Protein AF-A0A7Z2V1R5-F1 (afdb_monomer)

Nearest PDB structures (foldseek):
  4cyj-assembly2_C  TM=3.517E-01  e=3.659E+00  Thermochaetoides thermophila
  4cyi-assembly4_G  TM=3.489E-01  e=4.144E+00  Thermochaetoides thermophila

Radius of gyration: 30.55 Å; Cα contacts (8 Å, |Δi|>4): 43; chains: 1; bounding box: 75×52×81 Å

pLDDT: mean 81.39, std 15.38, range [45.44, 97.69]

Mean predicted aligned error: 12.78 Å

Secondary structure (DSSP, 8-state):
---------GGG----TT-S---HHHHHHHTTPPTTHHHHHHHHHTTTT-SSSS-HHHHHHHHHHHHHHHHHHHHHHHHHHHHHHHHHHHHHHHHHHHHHHHT-----------

Solvent-accessible surface area (backbone atoms only — not comparable to full-atom values): 7108 Å² total; per-residue (Å²): 134,86,80,80,78,85,78,85,64,59,89,83,58,77,95,54,89,92,51,95,74,83,56,68,67,54,52,41,58,77,66,67,52,58,80,58,40,59,40,52,22,52,54,40,60,81,44,48,61,71,74,85,79,59,56,48,70,56,39,50,49,61,24,50,55,25,48,51,54,46,52,52,52,54,51,51,56,52,52,53,55,53,52,53,52,53,49,55,51,53,53,48,51,54,51,52,53,52,50,61,67,68,65,70,73,81,78,78,82,74,79,89,74,130

Structure (mmCIF, N/CA/C/O backbone):
data_AF-A0A7Z2V1R5-F1
#
_entry.id   AF-A0A7Z2V1R5-F1
#
loop_
_atom_site.group_PDB
_atom_site.id
_atom_site.type_symbol
_atom_site.label_atom_id
_atom_site.label_alt_id
_atom_site.label_comp_id
_atom_site.label_asym_id
_atom_site.label_entity_id
_atom_site.label_seq_id
_atom_site.pdbx_PDB_ins_code
_atom_site.Cartn_x
_atom_site.Cartn_y
_atom_site.Cartn_z
_atom_site.occupancy
_atom_site.B_iso_or_equiv
_atom_site.auth_seq_id
_atom_site.auth_comp_id
_atom_site.auth_asym_id
_atom_site.auth_atom_id
_atom_site.pdbx_PDB_model_num
ATOM 1 N N . MET A 1 1 ? 22.042 -39.718 1.846 1.00 45.44 1 MET A N 1
ATOM 2 C CA . MET A 1 1 ? 20.689 -39.455 1.315 1.00 45.44 1 MET A CA 1
ATOM 3 C C . MET A 1 1 ? 20.351 -38.020 1.656 1.00 45.44 1 MET A C 1
ATOM 5 O O . MET A 1 1 ? 20.153 -37.699 2.822 1.00 45.44 1 MET A O 1
ATOM 9 N N . GLU A 1 2 ? 20.448 -37.146 0.666 1.00 50.47 2 GLU A N 1
ATOM 10 C CA . GLU A 1 2 ? 20.291 -35.703 0.821 1.00 50.47 2 GLU A CA 1
ATOM 11 C C . GLU A 1 2 ? 18.795 -35.382 0.956 1.00 50.47 2 GLU A C 1
ATOM 13 O O . GLU A 1 2 ? 17.993 -35.734 0.093 1.00 50.47 2 GLU A O 1
ATOM 18 N N . LYS A 1 3 ? 18.388 -34.802 2.089 1.00 47.72 3 LYS A N 1
ATOM 19 C CA . LYS A 1 3 ? 16.993 -34.410 2.322 1.00 47.72 3 LYS A CA 1
ATOM 20 C C . LYS A 1 3 ? 16.715 -33.131 1.537 1.00 47.72 3 LYS A C 1
ATOM 22 O O . LYS A 1 3 ? 17.170 -32.059 1.924 1.00 47.72 3 LYS A O 1
ATOM 27 N N . GLN A 1 4 ? 15.950 -33.236 0.457 1.00 54.59 4 GLN A N 1
ATOM 28 C CA . GLN A 1 4 ? 15.486 -32.080 -0.303 1.00 54.59 4 GLN A CA 1
ATOM 29 C C . GLN A 1 4 ? 14.485 -31.276 0.550 1.00 54.59 4 GLN A C 1
ATOM 31 O O . GLN A 1 4 ? 13.381 -31.735 0.839 1.00 54.59 4 GLN A O 1
ATOM 36 N N . GLN A 1 5 ? 14.892 -30.090 1.012 1.00 58.34 5 GLN A N 1
ATOM 37 C CA . GLN A 1 5 ? 14.031 -29.175 1.768 1.00 58.34 5 GLN A CA 1
ATOM 38 C C . GLN A 1 5 ? 12.921 -28.622 0.866 1.00 58.34 5 GLN A C 1
ATOM 40 O O . GLN A 1 5 ? 13.184 -27.893 -0.093 1.00 58.34 5 GLN A O 1
ATOM 45 N N . LYS A 1 6 ? 11.664 -28.921 1.204 1.00 57.47 6 LYS A N 1
ATOM 46 C CA . LYS A 1 6 ? 10.483 -28.329 0.568 1.00 57.47 6 LYS A CA 1
ATOM 47 C C . LYS A 1 6 ? 10.369 -26.858 0.982 1.00 57.47 6 LYS A C 1
ATOM 49 O O . LYS A 1 6 ? 9.821 -26.534 2.031 1.00 57.47 6 LYS A O 1
ATOM 54 N N . ARG A 1 7 ? 10.915 -25.953 0.170 1.00 58.53 7 ARG A N 1
ATOM 55 C CA . ARG A 1 7 ? 10.785 -24.500 0.357 1.00 58.53 7 ARG A CA 1
ATOM 56 C C . ARG A 1 7 ? 9.475 -24.008 -0.261 1.00 58.53 7 ARG A C 1
ATOM 58 O O . ARG A 1 7 ? 9.490 -23.391 -1.323 1.00 58.53 7 ARG A O 1
ATOM 65 N N . ASP A 1 8 ? 8.354 -24.265 0.401 1.00 56.66 8 ASP A N 1
ATOM 66 C CA . ASP A 1 8 ? 7.022 -23.865 -0.073 1.00 56.66 8 ASP A CA 1
ATOM 67 C C . ASP A 1 8 ? 6.773 -22.361 0.185 1.00 56.66 8 ASP A C 1
ATOM 69 O O . ASP A 1 8 ? 6.167 -21.965 1.172 1.00 56.66 8 ASP A O 1
ATOM 73 N N . HIS A 1 9 ? 7.318 -21.497 -0.678 1.00 63.56 9 HIS A N 1
ATOM 74 C CA . HIS A 1 9 ? 7.099 -20.038 -0.659 1.00 63.56 9 HIS A CA 1
ATOM 75 C C . HIS A 1 9 ? 6.009 -19.658 -1.673 1.00 63.56 9 HIS A C 1
ATOM 77 O O . HIS A 1 9 ? 6.218 -18.806 -2.541 1.00 63.56 9 HIS A O 1
ATOM 83 N N . GLY A 1 10 ? 4.880 -20.370 -1.635 1.00 72.88 10 GLY A N 1
ATOM 84 C CA . GLY A 1 10 ? 3.802 -20.213 -2.614 1.00 72.88 10 GLY A CA 1
ATOM 85 C C . GLY A 1 10 ? 3.176 -18.817 -2.606 1.00 72.88 10 GLY A C 1
ATOM 86 O O . GLY A 1 10 ? 2.770 -18.323 -3.650 1.00 72.88 10 GLY A O 1
ATOM 87 N N . HIS A 1 11 ? 3.173 -18.134 -1.460 1.00 78.25 11 HIS A N 1
ATOM 88 C CA . HIS A 1 11 ? 2.532 -16.826 -1.29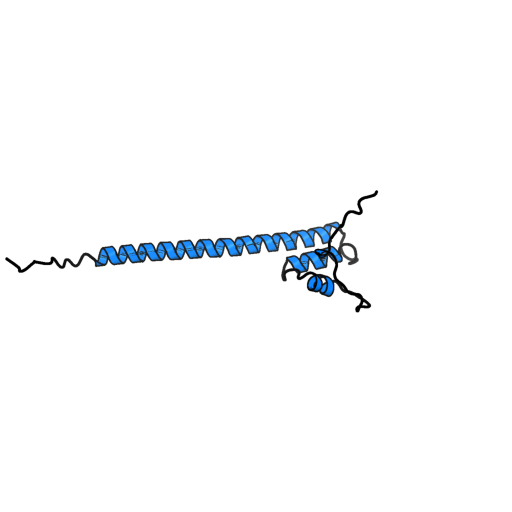9 1.00 78.25 11 HIS A CA 1
ATOM 89 C C . HIS A 1 11 ? 3.221 -15.685 -2.049 1.00 78.25 11 HIS A C 1
ATOM 91 O O . HIS A 1 11 ? 2.567 -14.691 -2.337 1.00 78.25 11 HIS A O 1
ATOM 97 N N . TYR A 1 12 ? 4.502 -15.831 -2.405 1.00 84.12 12 TYR A N 1
ATOM 98 C CA . TYR A 1 12 ? 5.248 -14.840 -3.194 1.00 84.12 12 TYR A CA 1
ATOM 99 C C . TYR A 1 12 ? 5.174 -15.075 -4.707 1.00 84.12 12 TYR A C 1
ATOM 101 O O . TYR A 1 12 ? 5.809 -14.351 -5.473 1.00 84.12 12 TYR A O 1
ATOM 109 N N . LYS A 1 13 ? 4.456 -16.108 -5.158 1.00 89.56 13 LYS A N 1
ATOM 110 C CA . LYS A 1 13 ? 4.390 -16.493 -6.570 1.00 89.56 13 LYS A CA 1
ATOM 111 C C . LYS A 1 13 ? 2.947 -16.468 -7.049 1.00 89.56 13 LYS A C 1
ATOM 113 O O . LYS A 1 13 ? 2.045 -16.951 -6.373 1.00 89.56 13 LYS A O 1
ATOM 118 N N . LYS A 1 14 ? 2.742 -15.920 -8.240 1.00 91.94 14 LYS A N 1
ATOM 119 C CA . LYS A 1 14 ? 1.444 -15.857 -8.913 1.00 91.94 14 LYS A CA 1
ATOM 120 C C . LYS A 1 14 ? 1.648 -16.356 -10.336 1.00 91.94 14 LYS A C 1
ATOM 122 O O . LYS A 1 14 ? 2.609 -15.948 -10.986 1.00 91.94 14 LYS A O 1
ATOM 127 N N . ASP A 1 15 ? 0.807 -17.286 -10.782 1.00 92.81 15 ASP A N 1
ATOM 128 C CA . ASP A 1 15 ? 0.881 -17.784 -12.154 1.00 92.81 15 ASP A CA 1
ATOM 129 C C . ASP A 1 15 ? 0.382 -16.701 -13.115 1.00 92.81 15 ASP A C 1
ATOM 131 O O . ASP A 1 15 ? -0.752 -16.233 -13.032 1.00 92.81 15 ASP A O 1
ATOM 135 N N . VAL A 1 16 ? 1.270 -16.299 -14.017 1.00 95.06 16 VAL A N 1
ATOM 136 C CA . VAL A 1 16 ? 1.044 -15.282 -15.047 1.00 95.06 16 VAL A CA 1
ATOM 137 C C . VAL A 1 16 ? 1.424 -15.811 -16.430 1.00 95.06 16 VAL A C 1
ATOM 139 O O . VAL A 1 16 ? 1.650 -15.029 -17.346 1.00 95.06 16 VAL A O 1
ATOM 142 N N . SER A 1 17 ? 1.497 -17.136 -16.603 1.00 95.31 17 SER A N 1
ATOM 143 C CA . SER A 1 17 ? 1.894 -17.801 -17.859 1.00 95.31 17 SER A CA 1
ATOM 144 C C . SER A 1 17 ? 1.041 -17.410 -19.072 1.00 95.31 17 SER A C 1
ATOM 146 O O . SER A 1 17 ? 1.507 -17.470 -20.208 1.00 95.31 17 SER A O 1
ATOM 148 N N . HIS A 1 18 ? -0.191 -16.964 -18.833 1.00 94.81 18 HIS A N 1
ATOM 149 C CA . HIS A 1 18 ? -1.118 -16.471 -19.848 1.00 94.81 18 HIS A CA 1
ATOM 150 C C . HIS A 1 18 ? -0.856 -15.014 -20.281 1.00 94.81 18 HIS A C 1
ATOM 152 O O . HIS A 1 18 ? -1.476 -14.540 -21.233 1.00 94.81 18 HIS A O 1
ATOM 158 N N . LEU A 1 19 ? 0.034 -14.285 -19.600 1.00 95.25 19 LEU A N 1
ATOM 159 C CA . LEU A 1 19 ? 0.338 -12.882 -19.875 1.00 95.25 19 LEU A CA 1
ATOM 160 C C . LEU A 1 19 ? 1.690 -12.741 -20.576 1.00 95.25 19 LEU A C 1
ATOM 162 O O . LEU A 1 19 ? 2.701 -13.291 -20.150 1.00 95.25 19 LEU A O 1
ATOM 166 N N . ARG A 1 20 ? 1.731 -11.917 -21.628 1.00 96.31 20 ARG A N 1
ATOM 167 C CA . ARG A 1 20 ? 2.988 -11.520 -22.286 1.00 96.31 20 ARG A CA 1
ATOM 168 C C . ARG A 1 20 ? 3.727 -10.412 -21.526 1.00 96.31 20 ARG A C 1
ATOM 170 O O . ARG A 1 20 ? 4.940 -10.282 -21.654 1.00 96.31 20 ARG A O 1
ATOM 177 N N . MET A 1 21 ? 2.991 -9.586 -20.789 1.00 95.06 21 MET A N 1
ATOM 178 C CA . MET A 1 21 ? 3.500 -8.440 -20.038 1.00 95.06 21 MET A CA 1
ATOM 179 C C . MET A 1 21 ? 2.691 -8.294 -18.751 1.00 95.06 21 MET A C 1
ATOM 181 O O . MET A 1 21 ? 1.488 -8.554 -18.744 1.00 95.06 21 MET A O 1
ATOM 185 N N . VAL A 1 22 ? 3.354 -7.856 -17.684 1.00 95.12 22 VAL A N 1
ATOM 186 C CA . VAL A 1 22 ? 2.739 -7.521 -16.398 1.00 95.12 22 VAL A CA 1
ATOM 187 C C . VAL A 1 22 ? 3.143 -6.092 -16.053 1.00 95.12 22 VAL A C 1
ATOM 189 O O . VAL A 1 22 ? 4.326 -5.759 -16.108 1.00 95.12 22 VAL A O 1
ATOM 192 N N . ASP A 1 23 ? 2.169 -5.252 -15.716 1.00 93.38 23 ASP A N 1
ATOM 193 C CA . ASP A 1 23 ? 2.409 -3.912 -15.186 1.00 93.38 23 ASP A CA 1
ATOM 194 C C . ASP A 1 23 ? 2.289 -3.889 -13.652 1.00 93.38 23 ASP A C 1
ATOM 196 O O . ASP A 1 23 ? 1.869 -4.853 -13.008 1.00 93.38 23 ASP A O 1
ATOM 200 N N . VAL A 1 24 ? 2.675 -2.765 -13.051 1.00 92.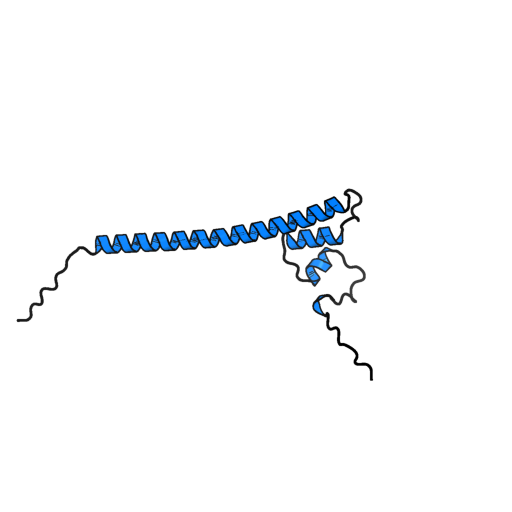62 24 VAL A N 1
ATOM 201 C CA . VAL A 1 24 ? 2.687 -2.589 -11.593 1.00 92.62 24 VAL A CA 1
ATOM 202 C C . VAL A 1 24 ? 1.287 -2.710 -10.980 1.00 92.62 24 VAL A C 1
ATOM 204 O O . VAL A 1 24 ? 1.154 -3.223 -9.871 1.00 92.62 24 VAL A O 1
ATOM 207 N N . TYR A 1 25 ? 0.236 -2.281 -11.684 1.00 92.06 25 TYR A N 1
ATOM 208 C CA . TYR A 1 25 ? -1.135 -2.387 -11.182 1.00 92.06 25 TYR A CA 1
ATOM 209 C C . TYR A 1 25 ? -1.583 -3.845 -11.126 1.00 92.06 25 TYR A C 1
ATOM 211 O O . TYR A 1 25 ? -2.178 -4.259 -10.133 1.00 92.06 25 TYR A O 1
ATOM 219 N N . ARG A 1 26 ? -1.211 -4.648 -12.129 1.00 95.19 26 ARG A N 1
ATOM 220 C CA . ARG A 1 26 ? -1.464 -6.089 -12.129 1.00 95.19 26 ARG A CA 1
ATOM 221 C C . ARG A 1 26 ? -0.727 -6.796 -10.995 1.00 95.19 26 ARG A C 1
ATOM 223 O O . ARG A 1 26 ? -1.281 -7.717 -10.411 1.00 95.19 26 ARG A O 1
ATOM 230 N N . VAL A 1 27 ? 0.490 -6.371 -10.644 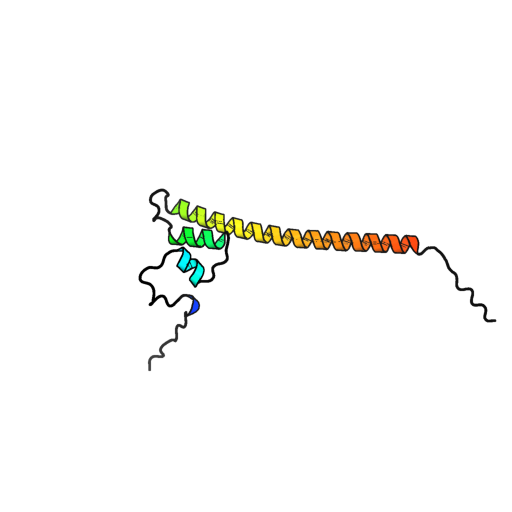1.00 94.50 27 VAL A N 1
ATOM 231 C CA . VAL A 1 27 ? 1.197 -6.911 -9.466 1.00 94.50 27 VAL A CA 1
ATOM 232 C C . VAL A 1 27 ? 0.419 -6.607 -8.184 1.00 94.50 27 VAL A C 1
ATOM 234 O O . VAL A 1 27 ? 0.160 -7.518 -7.406 1.00 94.50 27 VAL A O 1
ATOM 237 N N . VAL A 1 28 ? 0.003 -5.357 -7.977 1.00 95.19 28 VAL A N 1
ATOM 238 C CA . VAL A 1 28 ? -0.793 -4.948 -6.803 1.00 95.19 28 VAL A CA 1
ATOM 239 C C . VAL A 1 28 ? -2.083 -5.773 -6.696 1.00 95.19 28 VAL A C 1
ATOM 241 O O . VAL A 1 28 ? -2.391 -6.274 -5.617 1.00 95.19 28 VAL A O 1
ATOM 244 N N . GLU A 1 29 ? -2.782 -5.981 -7.814 1.00 93.94 29 GLU A N 1
ATOM 245 C CA . GLU A 1 29 ? -4.002 -6.798 -7.890 1.00 93.94 29 GLU A CA 1
ATOM 246 C C . GLU A 1 29 ? -3.733 -8.283 -7.595 1.00 93.94 29 GLU A C 1
ATOM 248 O O . GLU A 1 29 ? -4.401 -8.882 -6.758 1.00 93.94 29 GLU A O 1
ATOM 253 N N . LEU A 1 30 ? -2.721 -8.891 -8.224 1.00 95.06 30 LEU A N 1
ATOM 254 C CA . LEU A 1 30 ? -2.402 -10.316 -8.051 1.00 95.06 30 LEU A CA 1
ATOM 255 C C . LEU A 1 30 ? -2.074 -10.684 -6.597 1.00 95.06 30 LEU A C 1
ATOM 257 O O . LEU A 1 30 ? -2.259 -11.838 -6.190 1.00 95.06 30 LEU A O 1
ATOM 261 N N . PHE A 1 31 ? -1.551 -9.729 -5.831 1.00 95.00 31 PHE A N 1
ATOM 262 C CA . PHE A 1 31 ? -1.187 -9.899 -4.428 1.00 95.00 31 PHE A CA 1
ATOM 263 C C . PHE A 1 31 ? -2.241 -9.379 -3.442 1.00 95.00 31 PHE A C 1
ATOM 265 O O . PHE A 1 31 ? -1.974 -9.434 -2.244 1.00 95.00 31 PHE A O 1
ATOM 272 N N . ASP A 1 32 ? -3.412 -8.933 -3.912 1.00 94.69 32 ASP A N 1
ATOM 273 C CA . ASP A 1 32 ? -4.481 -8.372 -3.068 1.00 94.69 32 ASP A CA 1
ATOM 274 C C . ASP A 1 32 ? -3.958 -7.278 -2.118 1.00 94.69 32 ASP A C 1
ATOM 276 O O . ASP A 1 32 ? -4.265 -7.221 -0.924 1.00 94.69 32 ASP A O 1
ATOM 280 N N . VAL A 1 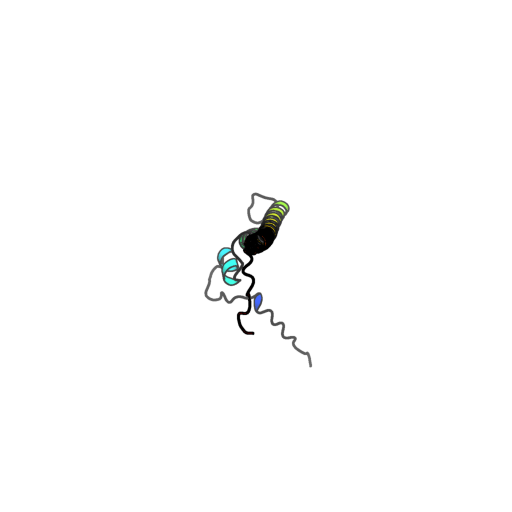33 ? -3.093 -6.404 -2.641 1.00 94.50 33 VAL A N 1
ATOM 281 C CA . VAL A 1 33 ? -2.520 -5.317 -1.846 1.00 94.50 33 VAL A CA 1
ATOM 282 C C . VAL A 1 33 ? -3.641 -4.344 -1.450 1.00 94.50 33 VAL A C 1
ATOM 284 O O . VAL A 1 33 ? -4.359 -3.868 -2.333 1.00 94.50 33 VAL A O 1
ATOM 287 N N . PRO A 1 34 ? -3.786 -3.997 -0.153 1.00 93.31 34 PRO A N 1
ATOM 288 C CA . PRO A 1 34 ? -4.835 -3.092 0.298 1.00 93.31 34 PRO A CA 1
ATOM 289 C C . PRO A 1 34 ? -4.788 -1.739 -0.415 1.00 93.31 34 PRO A C 1
ATOM 291 O O . PRO A 1 34 ? -3.726 -1.116 -0.513 1.00 93.31 34 PRO A O 1
ATOM 294 N N . ALA A 1 35 ? -5.958 -1.275 -0.856 1.00 90.38 35 ALA A N 1
ATOM 295 C CA . ALA A 1 35 ? -6.107 0.025 -1.492 1.00 90.38 35 ALA A CA 1
ATOM 296 C C . ALA A 1 35 ? -5.708 1.178 -0.553 1.00 90.38 35 ALA A C 1
ATOM 298 O O . ALA A 1 35 ? -5.794 1.073 0.676 1.00 90.38 35 ALA A O 1
ATOM 299 N N . GLY A 1 36 ? -5.302 2.302 -1.139 1.00 92.56 36 GLY A N 1
ATOM 300 C CA . GLY A 1 36 ? -4.899 3.498 -0.408 1.00 92.56 36 GLY A CA 1
ATOM 301 C C . GLY A 1 36 ? -3.383 3.560 -0.206 1.00 92.56 36 GLY A C 1
ATOM 302 O O . GLY A 1 36 ? -2.630 3.165 -1.099 1.00 92.56 36 GLY A O 1
ATOM 303 N N . PRO A 1 37 ? -2.879 4.076 0.930 1.00 95.44 37 PRO A N 1
ATOM 304 C CA . PRO A 1 37 ? -1.465 4.437 1.008 1.00 95.44 37 PRO A CA 1
ATOM 305 C C . PRO A 1 37 ? -0.494 3.248 0.858 1.00 95.44 37 PRO A C 1
ATOM 307 O O . PRO A 1 37 ? 0.624 3.439 0.379 1.00 95.44 37 PRO A O 1
ATOM 310 N N . ILE A 1 38 ? -0.928 2.017 1.175 1.00 95.06 38 ILE A N 1
ATOM 311 C CA . ILE A 1 38 ? -0.141 0.793 0.942 1.00 95.06 38 ILE A CA 1
ATOM 312 C C . ILE A 1 38 ? 0.033 0.533 -0.561 1.00 95.06 38 ILE A C 1
ATOM 314 O O . ILE A 1 38 ? 1.158 0.299 -1.007 1.00 95.06 38 ILE A O 1
ATOM 318 N N . ASP A 1 39 ? -1.033 0.613 -1.365 1.00 94.56 39 ASP A N 1
ATOM 319 C CA . ASP A 1 39 ? -0.922 0.423 -2.816 1.00 94.56 39 ASP A CA 1
ATOM 320 C C . ASP A 1 39 ? -0.011 1.484 -3.462 1.00 94.56 39 ASP A C 1
ATOM 322 O O . ASP A 1 39 ? 0.796 1.170 -4.344 1.00 94.56 39 ASP A O 1
ATOM 326 N N . HIS A 1 40 ? -0.074 2.726 -2.971 1.00 92.81 40 HIS A N 1
ATOM 327 C CA . HIS A 1 40 ? 0.752 3.825 -3.457 1.00 92.81 40 HIS A CA 1
ATOM 328 C C . HIS A 1 40 ? 2.226 3.598 -3.113 1.00 92.81 40 HIS A C 1
ATOM 330 O O . HIS A 1 40 ? 3.092 3.808 -3.969 1.00 92.81 40 HIS A O 1
ATOM 336 N N . ALA A 1 41 ? 2.508 3.131 -1.895 1.00 95.25 41 ALA A N 1
ATOM 337 C CA . ALA A 1 41 ? 3.847 2.764 -1.454 1.00 95.25 41 ALA A CA 1
ATOM 338 C C . ALA A 1 41 ? 4.436 1.644 -2.329 1.00 95.25 41 ALA A C 1
ATOM 340 O O . ALA A 1 41 ? 5.539 1.799 -2.853 1.00 95.25 41 ALA A O 1
ATOM 341 N N . VAL A 1 42 ? 3.687 0.562 -2.577 1.00 95.12 42 VAL A N 1
ATOM 342 C CA . VAL A 1 42 ? 4.138 -0.556 -3.429 1.00 95.12 42 VAL A CA 1
ATOM 343 C C . VAL A 1 42 ? 4.420 -0.089 -4.860 1.00 95.12 42 VAL A C 1
ATOM 345 O O . VAL A 1 42 ? 5.478 -0.401 -5.411 1.00 95.12 42 VAL A O 1
ATOM 348 N N . LYS A 1 43 ? 3.523 0.710 -5.455 1.00 92.12 43 LYS A N 1
ATOM 349 C CA . LYS A 1 43 ? 3.706 1.252 -6.815 1.00 92.12 43 LYS A CA 1
ATOM 350 C C . LYS A 1 43 ? 4.952 2.125 -6.934 1.00 92.12 43 LYS A C 1
ATOM 352 O O . LYS A 1 43 ? 5.649 2.066 -7.945 1.00 92.12 43 LYS A O 1
ATOM 357 N N . LYS A 1 44 ? 5.214 2.972 -5.935 1.00 91.62 44 LYS A N 1
ATOM 358 C CA . LYS A 1 44 ? 6.408 3.829 -5.893 1.00 91.62 44 LYS A CA 1
ATOM 359 C C . LYS A 1 44 ? 7.672 2.991 -5.723 1.00 91.62 44 LYS A C 1
ATOM 361 O O . LYS A 1 44 ? 8.611 3.180 -6.487 1.00 91.62 44 LYS A O 1
ATOM 366 N N . LEU A 1 45 ? 7.659 2.025 -4.806 1.00 93.06 45 LEU A N 1
ATOM 367 C CA . LEU A 1 45 ? 8.809 1.175 -4.509 1.00 93.06 45 LEU A CA 1
ATOM 368 C C . LEU A 1 45 ? 9.240 0.335 -5.720 1.00 93.06 45 LEU A C 1
ATOM 370 O O . LEU A 1 45 ? 10.425 0.273 -6.031 1.00 93.06 45 LEU A O 1
ATOM 374 N N . LEU A 1 46 ? 8.284 -0.246 -6.453 1.00 92.12 46 LEU A N 1
ATOM 375 C CA . LEU A 1 46 ? 8.561 -1.017 -7.673 1.00 92.12 46 LEU A CA 1
ATOM 376 C C . LEU A 1 46 ? 9.115 -0.165 -8.826 1.00 92.12 46 LEU A C 1
ATOM 378 O O . LEU A 1 46 ? 9.681 -0.715 -9.767 1.00 92.12 46 LEU A O 1
ATOM 382 N N . CYS A 1 47 ? 8.951 1.159 -8.773 1.00 88.62 47 CYS A N 1
ATOM 383 C CA . CYS A 1 47 ? 9.425 2.095 -9.793 1.00 88.62 47 CYS A CA 1
ATOM 384 C C . CYS A 1 47 ? 10.572 3.007 -9.328 1.00 88.62 47 CYS A C 1
ATOM 386 O O . CYS A 1 47 ? 10.956 3.906 -10.083 1.00 88.62 47 CYS A O 1
ATOM 388 N N . ALA A 1 48 ? 11.091 2.818 -8.114 1.00 87.56 48 ALA A N 1
ATOM 389 C CA . ALA A 1 48 ? 12.071 3.720 -7.521 1.00 87.56 48 ALA A CA 1
ATOM 390 C C . ALA A 1 48 ? 13.372 3.745 -8.342 1.00 87.56 48 ALA A C 1
ATOM 392 O O . ALA A 1 48 ? 13.856 2.705 -8.793 1.00 87.56 48 ALA A O 1
ATOM 393 N N . GLY A 1 49 ? 13.916 4.937 -8.588 1.00 78.94 49 GLY A N 1
ATOM 394 C CA . GLY A 1 49 ? 15.127 5.138 -9.389 1.00 78.94 49 GLY A CA 1
ATOM 395 C C . GLY A 1 49 ? 14.945 4.958 -10.903 1.00 78.94 49 GLY A C 1
ATOM 396 O O . GLY A 1 49 ? 15.874 5.225 -11.660 1.00 78.94 49 GLY A O 1
ATOM 397 N N . MET A 1 50 ? 13.760 4.554 -11.377 1.00 78.12 50 MET A N 1
ATOM 398 C CA . MET A 1 50 ? 13.481 4.361 -12.811 1.00 78.12 50 MET A CA 1
ATOM 399 C C . MET A 1 50 ? 12.747 5.542 -13.461 1.00 78.12 50 MET A C 1
ATOM 401 O O . MET A 1 50 ? 12.586 5.571 -14.679 1.00 78.12 50 MET A O 1
ATOM 405 N N . ARG A 1 51 ? 12.287 6.529 -12.679 1.00 67.50 51 ARG A N 1
ATOM 406 C CA . ARG A 1 51 ? 11.445 7.637 -13.175 1.00 67.50 51 ARG A CA 1
ATOM 407 C C . ARG A 1 51 ? 12.216 8.849 -13.710 1.00 67.50 51 ARG A C 1
ATOM 409 O O . ARG A 1 51 ? 11.585 9.832 -14.087 1.00 67.50 51 ARG A O 1
ATOM 416 N N . GLY A 1 52 ? 13.550 8.799 -13.746 1.00 65.62 52 GLY A N 1
ATOM 417 C CA . GLY A 1 52 ? 14.426 9.781 -14.411 1.00 65.62 52 GLY A CA 1
ATOM 418 C C . GLY A 1 52 ? 14.430 11.213 -13.846 1.00 65.62 52 GLY A C 1
ATOM 419 O O . GLY A 1 52 ? 15.295 11.997 -14.219 1.00 65.62 52 GLY A O 1
ATOM 420 N N . HIS A 1 53 ? 13.497 11.561 -12.955 1.00 67.56 53 HIS A N 1
ATOM 421 C CA . HIS A 1 53 ? 13.310 12.915 -12.421 1.00 67.56 53 HIS A CA 1
ATOM 422 C C . HIS A 1 53 ? 13.802 13.112 -10.984 1.00 67.56 53 HIS A C 1
ATOM 424 O O . HIS A 1 53 ? 14.137 14.234 -10.613 1.00 67.56 53 HIS A O 1
ATOM 430 N N . LYS A 1 54 ? 13.808 12.058 -10.164 1.00 69.44 54 LYS A N 1
ATOM 431 C CA . LYS A 1 54 ? 14.165 12.114 -8.743 1.00 69.44 54 LYS A CA 1
ATOM 432 C C . LYS A 1 54 ? 15.302 11.137 -8.449 1.00 69.44 54 LYS A C 1
ATOM 434 O O . LYS A 1 54 ? 15.421 10.109 -9.112 1.00 69.44 54 LYS A O 1
ATOM 439 N N . ASP A 1 55 ? 16.127 11.478 -7.461 1.00 85.62 55 ASP A N 1
ATOM 440 C CA . ASP A 1 55 ? 17.114 10.554 -6.900 1.00 85.62 55 ASP A CA 1
ATOM 441 C C . ASP A 1 55 ? 16.407 9.438 -6.113 1.00 85.62 55 ASP A C 1
ATOM 443 O O . ASP A 1 55 ? 15.343 9.659 -5.528 1.00 85.62 55 ASP A O 1
ATOM 447 N N . LEU A 1 56 ? 17.015 8.252 -6.061 1.00 88.50 56 LEU A N 1
ATOM 448 C CA . LEU A 1 56 ? 16.485 7.077 -5.370 1.00 88.50 56 LEU A CA 1
ATOM 449 C C . LEU A 1 56 ? 16.116 7.397 -3.916 1.00 88.50 56 LEU A C 1
ATOM 451 O O . LEU A 1 56 ? 15.075 6.956 -3.441 1.00 88.50 56 LEU A O 1
ATOM 455 N N . ALA A 1 57 ? 16.923 8.205 -3.223 1.00 90.38 57 ALA A N 1
ATOM 456 C CA . ALA A 1 57 ? 16.643 8.616 -1.849 1.00 90.38 57 ALA A CA 1
ATOM 457 C C . ALA A 1 57 ? 15.287 9.335 -1.706 1.00 90.38 57 ALA A C 1
ATOM 459 O O . ALA A 1 57 ? 14.548 9.071 -0.760 1.00 90.38 57 ALA A O 1
ATOM 460 N N . HIS A 1 58 ? 14.928 10.190 -2.668 1.00 90.75 58 HIS A N 1
ATOM 461 C CA . HIS A 1 58 ? 13.636 10.879 -2.670 1.00 90.75 58 HIS A CA 1
ATOM 462 C C . HIS A 1 58 ? 12.481 9.916 -2.955 1.00 90.75 58 HIS A C 1
ATOM 464 O O . HIS A 1 58 ? 11.438 10.014 -2.317 1.00 90.75 58 HIS A O 1
ATOM 470 N N . ASP A 1 59 ? 12.662 8.965 -3.874 1.00 91.00 59 ASP A N 1
ATOM 471 C CA . ASP A 1 59 ? 11.639 7.950 -4.151 1.00 91.00 59 ASP A CA 1
ATOM 472 C C . ASP A 1 59 ? 11.377 7.066 -2.921 1.00 91.00 59 ASP A C 1
ATOM 474 O O . ASP A 1 59 ? 10.230 6.715 -2.640 1.00 91.00 59 ASP A O 1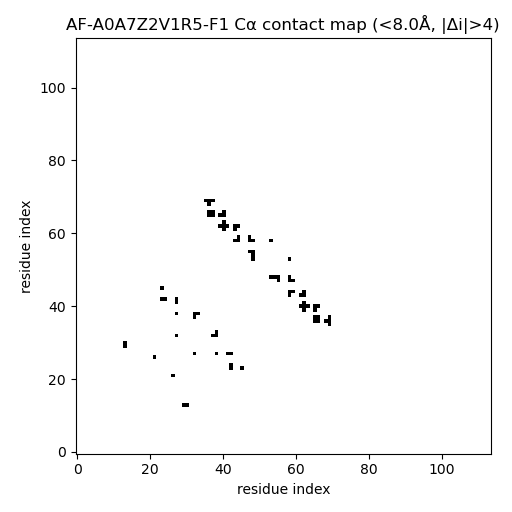
ATOM 478 N N . ILE A 1 60 ? 12.423 6.736 -2.155 1.00 93.81 60 ILE A N 1
ATOM 479 C CA . ILE A 1 60 ? 12.285 6.001 -0.893 1.00 93.81 60 ILE A CA 1
ATOM 480 C C . ILE A 1 60 ? 11.578 6.849 0.168 1.00 93.81 60 ILE A C 1
ATOM 482 O O . ILE A 1 60 ? 10.703 6.328 0.861 1.00 93.81 60 ILE A O 1
ATOM 486 N N . GLN A 1 61 ? 11.881 8.144 0.271 1.00 94.31 61 GLN A N 1
ATOM 487 C CA . GLN A 1 61 ? 11.161 9.023 1.193 1.00 94.31 61 GLN A CA 1
ATOM 488 C C . GLN A 1 61 ? 9.667 9.109 0.839 1.00 94.31 61 GLN A C 1
ATOM 490 O O . GLN A 1 61 ? 8.825 8.918 1.711 1.00 94.31 61 GLN A O 1
ATOM 495 N N . ASP A 1 62 ? 9.321 9.246 -0.446 1.00 92.81 62 ASP A N 1
ATOM 496 C CA . ASP A 1 62 ? 7.926 9.254 -0.911 1.00 92.81 62 ASP A CA 1
ATOM 497 C C . ASP A 1 62 ? 7.173 7.947 -0.554 1.00 92.81 62 ASP A C 1
ATOM 499 O O . ASP A 1 62 ? 5.939 7.954 -0.427 1.00 92.81 62 ASP A O 1
ATOM 503 N N . VAL A 1 63 ? 7.879 6.810 -0.458 1.00 94.88 63 VAL A N 1
ATOM 504 C CA . VAL A 1 63 ? 7.335 5.522 0.015 1.00 94.88 63 VAL A CA 1
ATOM 505 C C . VAL A 1 63 ? 7.093 5.570 1.522 1.00 94.88 63 VAL A C 1
ATOM 507 O O . VAL A 1 63 ?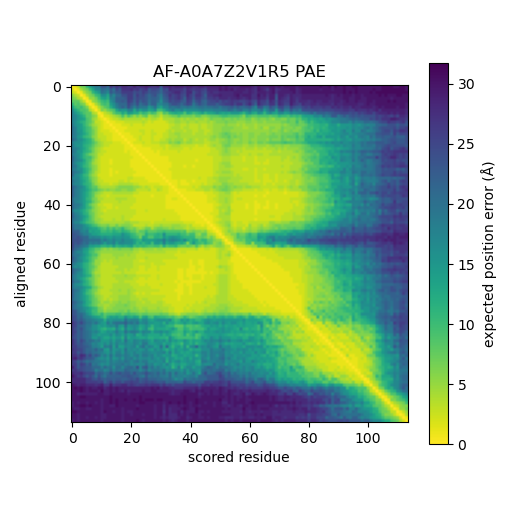 5.995 5.221 1.958 1.00 94.88 63 VAL A O 1
ATOM 510 N N . ILE A 1 64 ? 8.080 6.026 2.299 1.00 96.06 64 ILE A N 1
ATOM 511 C CA . ILE A 1 64 ? 7.982 6.161 3.760 1.00 96.06 64 ILE A CA 1
ATOM 512 C C . ILE A 1 64 ? 6.800 7.055 4.131 1.00 96.06 64 ILE A C 1
ATOM 514 O O . ILE A 1 64 ? 5.957 6.633 4.916 1.00 96.06 64 ILE A O 1
ATOM 518 N N . ASP A 1 65 ? 6.670 8.222 3.503 1.00 96.00 65 ASP A N 1
ATOM 519 C CA . ASP A 1 65 ? 5.584 9.171 3.775 1.00 96.00 65 ASP A CA 1
ATOM 520 C C . ASP A 1 65 ? 4.203 8.544 3.527 1.00 96.00 65 ASP A C 1
ATOM 522 O O . ASP A 1 65 ? 3.251 8.767 4.275 1.00 96.00 65 ASP A O 1
ATOM 526 N N . SER A 1 66 ? 4.094 7.688 2.504 1.00 95.69 66 SER A N 1
ATOM 527 C CA . SER A 1 66 ? 2.850 6.963 2.214 1.00 95.69 66 SER A CA 1
ATOM 528 C C . SER A 1 66 ? 2.516 5.956 3.327 1.00 95.69 66 SER A C 1
ATOM 530 O O . SER A 1 66 ? 1.353 5.801 3.693 1.00 95.69 66 SER A O 1
ATOM 532 N N . LEU A 1 67 ? 3.522 5.288 3.897 1.00 97.19 67 LEU A N 1
ATOM 533 C CA . LEU A 1 67 ? 3.337 4.342 5.003 1.00 97.19 67 LEU A CA 1
ATOM 534 C C . LEU A 1 67 ? 3.067 5.043 6.339 1.00 97.19 67 LEU A C 1
ATOM 536 O O . LEU A 1 67 ? 2.245 4.555 7.112 1.00 97.19 67 LEU A O 1
ATOM 540 N N . VAL A 1 68 ? 3.692 6.196 6.590 1.00 97.69 68 VAL A N 1
ATOM 541 C CA . VAL A 1 68 ? 3.388 7.045 7.754 1.00 97.69 68 VAL A CA 1
ATOM 542 C C . VAL A 1 68 ? 1.932 7.493 7.698 1.00 97.69 68 VAL A C 1
ATOM 544 O O . VAL A 1 68 ? 1.197 7.274 8.658 1.00 97.69 68 VAL A O 1
ATOM 547 N N . ARG A 1 69 ? 1.459 7.982 6.541 1.00 96.88 69 ARG A N 1
ATOM 548 C CA . ARG A 1 69 ? 0.044 8.348 6.379 1.00 96.88 69 ARG A CA 1
ATOM 549 C C . ARG A 1 69 ? -0.897 7.182 6.683 1.00 96.88 69 ARG A C 1
ATOM 551 O O . ARG A 1 69 ? -1.950 7.382 7.277 1.00 96.88 69 ARG A O 1
ATOM 558 N N . TRP A 1 70 ? -0.538 5.961 6.286 1.00 96.44 70 TRP A N 1
ATOM 559 C CA . TRP A 1 70 ? -1.334 4.780 6.628 1.00 96.44 70 TRP A CA 1
ATOM 560 C C . TRP A 1 70 ? -1.421 4.546 8.142 1.00 96.44 70 TRP A C 1
ATOM 562 O O . TRP A 1 70 ? -2.495 4.208 8.635 1.00 96.44 70 TRP A O 1
ATOM 572 N N . GLN A 1 71 ? -0.318 4.721 8.875 1.00 96.00 71 GLN A N 1
ATOM 573 C CA . GLN A 1 71 ? -0.300 4.587 10.335 1.00 96.00 71 GLN A CA 1
ATOM 574 C C . GLN A 1 71 ? -1.172 5.656 10.999 1.00 96.00 71 GLN A C 1
ATOM 576 O O . GLN A 1 71 ? -2.005 5.317 11.835 1.00 96.00 71 GLN A O 1
ATOM 581 N N . GLU A 1 72 ? -1.061 6.911 10.561 1.00 95.06 72 GLU A N 1
ATOM 582 C CA . GLU A 1 72 ? -1.892 8.017 11.052 1.00 95.06 72 GLU A CA 1
ATOM 583 C C . GLU A 1 72 ? -3.390 7.726 10.888 1.00 95.06 72 GLU A C 1
ATOM 585 O O . GLU A 1 72 ? -4.150 7.919 11.832 1.00 95.06 72 GLU A O 1
ATOM 590 N N . MET A 1 73 ? -3.817 7.178 9.740 1.00 94.00 73 MET A N 1
ATOM 591 C CA . MET A 1 73 ? -5.217 6.773 9.530 1.00 94.00 73 MET A CA 1
ATOM 592 C C . MET A 1 73 ? -5.683 5.735 10.555 1.00 94.00 73 MET A C 1
ATOM 594 O O . MET A 1 73 ? -6.806 5.800 11.041 1.00 94.00 73 MET A O 1
ATOM 598 N N . ARG A 1 74 ? -4.823 4.776 10.918 1.00 93.19 74 ARG A N 1
ATOM 599 C CA . ARG A 1 74 ? -5.162 3.751 11.919 1.00 93.19 74 ARG A CA 1
ATOM 600 C C . ARG A 1 74 ? -5.286 4.331 13.318 1.00 93.19 74 ARG A C 1
ATOM 602 O O . ARG A 1 74 ? -6.124 3.874 14.095 1.00 93.19 74 ARG A O 1
ATOM 609 N N . GLU A 1 75 ? -4.473 5.327 13.638 1.00 93.38 75 GLU A N 1
ATOM 610 C CA . GLU A 1 75 ? -4.606 6.057 14.891 1.00 93.38 75 GLU A CA 1
ATOM 611 C C . GLU A 1 75 ? -5.871 6.923 14.915 1.00 93.38 75 GLU A C 1
ATOM 613 O O . GLU A 1 75 ? -6.570 6.923 15.924 1.00 93.38 75 GLU A O 1
ATOM 618 N N . GLU A 1 76 ? -6.191 7.621 13.819 1.00 91.62 76 GLU A N 1
ATOM 619 C CA . GLU A 1 76 ? -7.437 8.387 13.647 1.00 91.62 76 GLU A CA 1
ATOM 620 C C . GLU A 1 76 ? -8.666 7.491 13.868 1.00 91.62 76 GLU A C 1
ATOM 622 O O . GLU A 1 76 ? -9.505 7.803 14.717 1.00 91.62 76 GLU A O 1
ATOM 627 N N . ASP A 1 77 ? -8.721 6.345 13.181 1.00 88.88 77 ASP A N 1
ATOM 628 C CA . ASP A 1 77 ? -9.796 5.354 13.309 1.00 88.88 77 ASP A CA 1
ATOM 629 C C . ASP A 1 77 ? -9.938 4.858 14.759 1.00 88.88 77 ASP A C 1
ATOM 631 O O . ASP A 1 77 ? -11.046 4.732 15.282 1.00 88.88 77 ASP A O 1
ATOM 635 N N . SER A 1 78 ? -8.812 4.600 15.433 1.00 85.62 78 SER A N 1
ATOM 636 C CA . SER A 1 78 ? -8.805 4.100 16.814 1.00 85.62 78 SER A CA 1
ATOM 637 C C . SER A 1 78 ? -9.286 5.152 17.816 1.00 85.62 78 SER A C 1
ATOM 639 O O . SER A 1 78 ? -10.030 4.828 18.741 1.00 85.62 78 SER A O 1
ATOM 641 N N . ARG A 1 79 ? -8.892 6.420 17.635 1.00 83.00 79 ARG A N 1
ATOM 642 C CA . ARG A 1 79 ? -9.326 7.533 18.497 1.00 83.00 79 ARG A CA 1
ATOM 643 C C . ARG A 1 79 ? -10.815 7.838 18.337 1.00 83.00 79 ARG A C 1
ATOM 645 O O . ARG A 1 79 ? -11.458 8.177 19.325 1.00 83.00 79 ARG A O 1
ATOM 652 N N . GLY A 1 80 ? -11.361 7.710 17.125 1.00 74.81 80 GLY A N 1
ATOM 653 C CA . GLY A 1 80 ? -12.794 7.9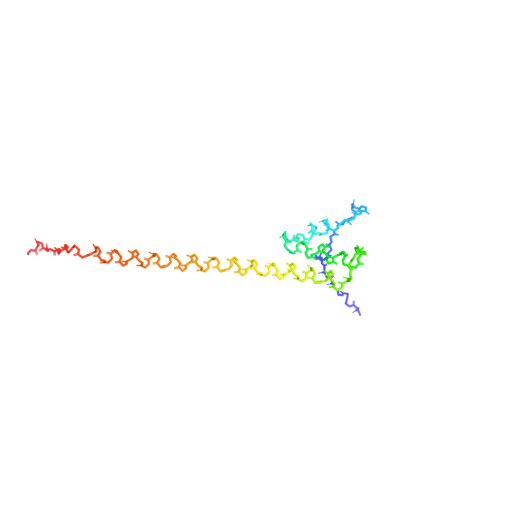00 16.876 1.00 74.81 80 GLY A CA 1
ATOM 654 C C . GLY A 1 80 ? -13.658 6.934 17.689 1.00 74.81 80 GLY A C 1
ATOM 655 O O . GLY A 1 80 ? -14.588 7.359 18.366 1.00 74.81 80 GLY A O 1
ATOM 656 N N . VAL A 1 81 ? -13.282 5.651 17.710 1.00 75.50 81 VAL A N 1
ATOM 657 C CA . VAL A 1 81 ? -13.994 4.616 18.481 1.00 75.50 81 VAL A CA 1
ATOM 658 C C . VAL A 1 81 ? -13.943 4.881 19.990 1.00 75.50 81 VAL A C 1
ATOM 660 O O . VAL A 1 81 ? -14.946 4.698 20.677 1.00 75.50 81 VAL A O 1
ATOM 663 N N . ASP A 1 82 ? -12.794 5.312 20.515 1.00 74.88 82 ASP A N 1
ATOM 664 C CA . ASP A 1 82 ? -12.638 5.590 21.949 1.00 74.88 82 ASP A CA 1
ATOM 665 C C . ASP A 1 82 ? -13.500 6.783 22.405 1.00 74.88 82 ASP A C 1
ATOM 667 O O . ASP A 1 82 ? -14.185 6.706 23.426 1.00 74.88 82 ASP A O 1
ATOM 671 N N . LEU A 1 83 ? -13.551 7.854 21.603 1.00 74.00 83 LEU A N 1
ATOM 672 C CA . LEU A 1 83 ? -14.416 9.011 21.863 1.00 74.00 83 LEU A CA 1
ATOM 673 C C . LEU A 1 83 ? -15.904 8.632 21.857 1.00 74.00 83 LEU A C 1
ATOM 675 O O . LEU A 1 83 ? -16.644 9.051 22.747 1.00 74.00 83 LEU A O 1
ATOM 679 N N . ASP A 1 84 ? -16.342 7.815 20.898 1.00 78.00 84 ASP A N 1
ATOM 680 C CA . ASP A 1 84 ? -17.738 7.374 20.810 1.00 78.00 84 ASP A CA 1
ATOM 681 C C . ASP A 1 84 ? -18.158 6.547 22.037 1.00 78.00 84 ASP A C 1
ATOM 683 O O . ASP A 1 84 ? -19.247 6.745 22.582 1.00 78.00 84 ASP A O 1
ATOM 687 N N . LEU A 1 85 ? -17.287 5.660 22.530 1.00 79.81 85 LEU A N 1
ATOM 688 C CA . LEU A 1 85 ? -17.552 4.863 23.734 1.00 79.81 85 LEU A CA 1
ATOM 689 C C . LEU A 1 85 ? -17.630 5.724 24.999 1.00 79.81 85 LEU A C 1
ATOM 691 O O . LEU A 1 85 ? -18.516 5.510 25.831 1.00 79.81 85 LEU A O 1
ATOM 695 N N . GLN A 1 86 ? -16.732 6.701 25.140 1.00 75.44 86 GLN A N 1
ATOM 696 C CA . GLN A 1 86 ? -16.739 7.634 26.270 1.00 75.44 86 GLN A CA 1
ATOM 697 C C . GLN A 1 86 ? -18.012 8.485 26.281 1.00 75.44 86 GLN A C 1
ATOM 699 O O . GLN A 1 86 ? -18.640 8.637 27.332 1.00 75.44 86 GLN A O 1
ATOM 704 N N . ASN A 1 87 ? -18.438 8.975 25.115 1.00 83.75 87 ASN A N 1
ATOM 705 C CA . ASN A 1 87 ? -19.678 9.735 24.978 1.00 83.75 87 ASN A CA 1
ATOM 706 C C . ASN A 1 87 ? -20.898 8.886 25.364 1.00 83.75 87 ASN A C 1
ATOM 708 O O . ASN A 1 87 ? -21.682 9.303 26.214 1.00 83.75 87 ASN A O 1
ATOM 712 N N . LEU A 1 88 ? -21.018 7.665 24.829 1.00 84.44 88 LEU A N 1
ATOM 713 C CA . LEU A 1 88 ? -22.129 6.754 25.138 1.00 84.44 88 LEU A CA 1
ATOM 714 C C . LEU A 1 88 ? -22.220 6.409 26.630 1.00 84.44 88 LEU A C 1
ATOM 716 O O . LEU A 1 88 ? -23.317 6.344 27.190 1.00 84.44 88 LEU A O 1
ATOM 720 N N . TRP A 1 89 ? -21.080 6.175 27.284 1.00 79.44 89 TRP A N 1
ATOM 721 C CA . TRP A 1 89 ? -21.047 5.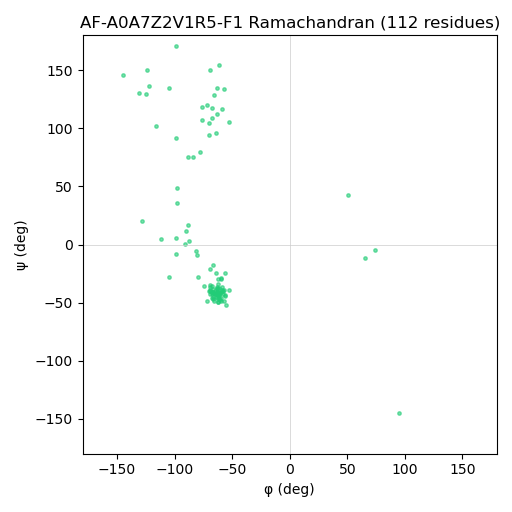874 28.714 1.00 79.44 89 TRP A CA 1
ATOM 722 C C . TRP A 1 89 ? -21.479 7.083 29.550 1.00 79.44 89 TRP A C 1
ATOM 724 O O . TRP A 1 89 ? -22.350 6.953 30.409 1.00 79.44 89 TRP A O 1
ATOM 734 N N . THR A 1 90 ? -20.960 8.267 29.218 1.00 85.94 90 THR A N 1
ATOM 735 C CA . THR A 1 90 ? -21.310 9.534 29.879 1.00 85.94 90 THR A CA 1
ATOM 736 C C . THR A 1 90 ? -22.801 9.860 29.720 1.00 85.94 90 THR A C 1
ATOM 738 O O . THR A 1 90 ? -23.473 10.234 30.683 1.00 85.94 90 THR A O 1
ATOM 741 N N . GLU A 1 91 ? -23.362 9.667 28.523 1.00 85.56 91 GLU A N 1
ATOM 742 C CA . GLU A 1 91 ? -24.799 9.825 28.262 1.00 85.56 91 GLU A CA 1
ATOM 743 C C . GLU A 1 91 ? -25.645 8.813 29.053 1.00 85.56 91 GLU A C 1
ATOM 745 O O . GLU A 1 91 ? -26.712 9.154 29.577 1.00 85.56 91 GLU A O 1
ATOM 750 N N . GLY A 1 92 ? -25.167 7.572 29.182 1.00 86.00 92 GLY A N 1
ATOM 751 C CA . GLY A 1 92 ? -25.791 6.534 30.000 1.00 86.00 92 GLY A CA 1
ATOM 752 C C . GLY A 1 92 ? -25.828 6.885 31.490 1.00 86.00 92 GLY A C 1
ATOM 753 O O . GLY A 1 92 ? -26.880 6.750 32.122 1.00 86.00 92 GLY A O 1
ATOM 754 N N . GLU A 1 93 ? -24.720 7.376 32.048 1.00 85.12 93 GLU A N 1
ATOM 755 C CA . GLU A 1 93 ? -24.646 7.849 33.437 1.00 85.12 93 GLU A CA 1
ATOM 756 C C . GLU A 1 93 ? -25.602 9.019 33.688 1.00 85.12 93 GLU A C 1
ATOM 758 O O . GLU A 1 93 ? -26.391 8.979 34.636 1.00 85.12 93 GLU A O 1
ATOM 763 N N . ALA A 1 94 ? -25.609 10.017 32.799 1.00 84.12 94 ALA A N 1
ATOM 764 C CA . ALA A 1 94 ? -26.519 11.158 32.888 1.00 84.12 94 ALA A CA 1
ATOM 765 C C . ALA A 1 94 ? -27.995 10.720 32.863 1.00 84.12 94 ALA A C 1
ATOM 767 O O . ALA A 1 94 ? -28.821 11.226 33.630 1.00 84.12 94 ALA A O 1
ATOM 768 N N . ARG A 1 95 ? -28.336 9.726 32.030 1.00 79.06 95 ARG A N 1
ATOM 769 C CA . ARG A 1 95 ? -29.684 9.141 31.982 1.00 79.06 95 ARG A CA 1
ATOM 770 C C . ARG A 1 95 ? -30.055 8.445 33.295 1.00 79.06 95 ARG A C 1
ATOM 772 O O . ARG A 1 95 ? -31.183 8.604 33.761 1.00 79.06 95 ARG A O 1
ATOM 779 N N . MET A 1 96 ? -29.137 7.690 33.896 1.00 77.56 96 MET A N 1
ATOM 780 C CA . MET A 1 96 ? -29.375 7.020 35.181 1.00 77.56 96 MET A CA 1
ATOM 781 C C . MET A 1 96 ? -29.539 8.019 36.328 1.00 77.56 96 MET A C 1
ATOM 783 O O . MET A 1 96 ? -30.440 7.858 37.153 1.00 77.56 96 MET A O 1
ATOM 787 N N . GLU A 1 97 ? -28.734 9.082 36.354 1.00 81.62 97 GLU A N 1
ATOM 788 C CA . GLU A 1 97 ? -28.866 10.156 37.342 1.00 81.62 97 GLU A CA 1
ATOM 789 C C . GLU A 1 97 ? -30.230 10.854 37.231 1.00 81.62 97 GLU A C 1
ATOM 791 O O . GLU A 1 97 ? -30.898 11.104 38.239 1.00 81.62 97 GLU A O 1
ATOM 796 N N . GLN A 1 98 ? -30.693 11.115 36.007 1.00 75.75 98 GLN A N 1
ATOM 797 C CA . GLN A 1 98 ? -32.004 11.712 35.764 1.00 75.75 98 GLN A CA 1
ATOM 798 C C . GLN A 1 98 ? -33.156 10.799 36.218 1.00 75.75 98 GLN A C 1
ATOM 800 O O . GLN A 1 98 ? -34.113 11.286 36.822 1.00 75.75 98 GLN A O 1
ATOM 805 N N . ILE A 1 99 ? -33.062 9.484 35.990 1.00 70.00 99 ILE A N 1
ATOM 806 C CA . ILE A 1 99 ? -34.046 8.503 36.484 1.00 70.00 99 ILE A CA 1
ATOM 807 C C . ILE A 1 99 ? -34.037 8.447 38.016 1.00 70.00 99 ILE A C 1
ATOM 809 O O . ILE A 1 99 ? -35.106 8.436 38.625 1.00 70.00 99 ILE A O 1
ATOM 813 N N . GLY A 1 100 ? -32.861 8.460 38.649 1.00 71.25 100 GLY A N 1
ATOM 814 C CA . GLY A 1 100 ? -32.733 8.474 40.109 1.00 71.25 100 GLY A CA 1
ATOM 815 C C . GLY A 1 100 ? -33.339 9.727 40.746 1.00 71.25 100 GLY A C 1
ATOM 816 O O . GLY A 1 100 ? -34.016 9.628 41.767 1.00 71.25 100 GLY A O 1
ATOM 817 N N . ARG A 1 101 ? -33.180 10.895 40.108 1.00 61.78 101 ARG A N 1
ATOM 818 C CA . ARG A 1 101 ? -33.817 12.156 40.535 1.00 61.78 101 ARG A CA 1
ATOM 819 C C . ARG A 1 101 ? -35.340 12.152 40.341 1.00 61.78 101 ARG A C 1
ATOM 821 O O . ARG A 1 101 ? -36.041 12.673 41.201 1.00 61.78 101 ARG A O 1
ATOM 828 N N . ASN A 1 102 ? -35.850 11.541 39.266 1.00 61.06 102 ASN A N 1
ATOM 829 C CA . ASN A 1 102 ? -37.293 11.380 39.011 1.00 61.06 102 ASN A CA 1
ATOM 830 C C . ASN A 1 102 ? -37.944 10.203 39.769 1.00 61.06 102 ASN A C 1
ATOM 832 O O . ASN A 1 102 ? -39.156 10.040 39.692 1.00 61.06 102 ASN A O 1
ATOM 836 N N . SER A 1 103 ? -37.181 9.367 40.484 1.00 56.97 103 SER A N 1
ATOM 837 C CA . SER A 1 103 ? -37.722 8.240 41.269 1.00 56.97 103 SER A CA 1
ATOM 838 C C . SER A 1 103 ? -38.077 8.622 42.716 1.00 56.97 103 SER A C 1
ATOM 840 O O . SER A 1 103 ? -38.342 7.743 43.532 1.00 56.97 103 SER A O 1
ATOM 842 N N . ASN A 1 104 ? -38.096 9.918 43.054 1.00 57.78 104 ASN A N 1
ATOM 843 C CA . ASN A 1 104 ? -38.471 10.416 44.385 1.00 57.78 104 ASN A CA 1
ATOM 844 C C . ASN A 1 104 ? -39.986 10.686 44.548 1.00 57.78 104 ASN A C 1
ATOM 846 O O . ASN A 1 104 ? -40.413 11.354 45.490 1.00 57.78 104 ASN A O 1
ATOM 850 N N . ASP A 1 105 ? -40.821 10.143 43.667 1.00 57.88 105 ASP A N 1
ATOM 851 C CA . ASP A 1 105 ? -42.277 10.252 43.755 1.00 57.88 105 ASP A CA 1
ATOM 852 C C . ASP A 1 105 ? -42.787 9.093 44.620 1.00 57.88 105 ASP A C 1
ATOM 854 O O . ASP A 1 105 ? -43.260 8.068 44.130 1.00 57.88 105 ASP A O 1
ATOM 858 N N . GLY A 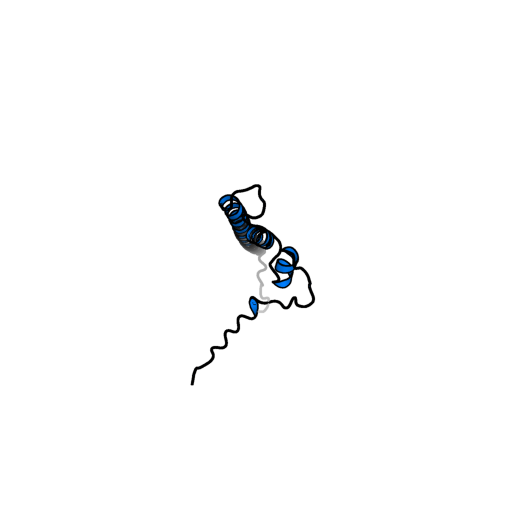1 106 ? -42.590 9.216 45.934 1.00 58.94 106 GLY A N 1
ATOM 859 C CA . GLY A 1 106 ? -42.911 8.180 46.910 1.00 58.94 106 GLY A CA 1
ATOM 860 C C . GLY A 1 106 ? -44.351 7.669 46.805 1.00 58.94 106 GLY A C 1
ATOM 861 O O . GLY A 1 106 ? -45.283 8.303 47.294 1.00 58.94 106 GLY A O 1
ATOM 862 N N . LEU A 1 107 ? -44.522 6.464 46.263 1.00 50.09 107 LEU A N 1
ATOM 863 C CA . LEU A 1 107 ? -45.685 5.626 46.536 1.00 50.09 107 LEU A CA 1
ATOM 864 C C . LEU A 1 107 ? -45.289 4.597 47.593 1.00 50.09 107 LEU A C 1
ATOM 866 O O . LEU A 1 107 ? -44.764 3.523 47.310 1.00 50.09 107 LEU A O 1
ATOM 870 N N . HIS A 1 108 ? -45.530 4.978 48.845 1.00 52.69 108 HIS A N 1
ATOM 871 C CA . HIS A 1 108 ? -45.547 4.071 49.981 1.00 52.69 108 HIS A CA 1
ATOM 872 C C . HIS A 1 108 ? -46.686 3.067 49.756 1.00 52.69 108 HIS A C 1
ATOM 874 O O . HIS A 1 108 ? -47.855 3.450 49.795 1.00 52.69 108 HIS A O 1
ATOM 880 N N . TYR A 1 109 ? -46.373 1.788 49.526 1.00 53.56 109 TYR A N 1
ATOM 881 C CA . TYR A 1 109 ? -47.376 0.732 49.655 1.00 53.56 109 TYR A CA 1
ATOM 882 C C . TYR A 1 109 ? -47.801 0.692 51.123 1.00 53.56 109 TYR A C 1
ATOM 884 O O . TYR A 1 109 ? -47.129 0.111 51.971 1.00 53.56 109 TYR A O 1
ATOM 892 N N . THR A 1 110 ? -48.900 1.366 51.455 1.00 56.06 110 THR A N 1
ATOM 893 C CA . THR A 1 110 ? -49.655 1.017 52.653 1.00 56.06 110 THR A CA 1
ATOM 894 C C . THR A 1 110 ? -50.308 -0.326 52.364 1.00 56.06 110 THR A C 1
ATOM 896 O O . THR A 1 110 ? -51.253 -0.386 51.579 1.00 56.06 110 THR A O 1
ATOM 899 N N . ASP A 1 111 ? -49.761 -1.392 52.941 1.00 57.88 111 ASP A N 1
ATOM 900 C CA . ASP A 1 111 ? -50.409 -2.701 52.996 1.00 57.88 111 ASP A CA 1
ATOM 901 C C . ASP A 1 111 ? -51.756 -2.554 53.734 1.00 57.88 111 ASP A C 1
ATOM 903 O O . ASP A 1 111 ? -51.754 -2.145 54.900 1.00 57.88 111 ASP A O 1
ATOM 907 N N . PRO A 1 112 ? -52.914 -2.799 53.085 1.00 56.16 112 PRO A N 1
ATOM 908 C CA . PRO A 1 112 ? -54.218 -2.713 53.720 1.00 56.16 112 PRO A CA 1
ATOM 909 C C . PRO A 1 112 ? -54.723 -4.094 54.165 1.00 56.16 112 PRO A C 1
ATOM 911 O O . PRO A 1 112 ? -55.927 -4.356 54.098 1.00 56.16 112 PRO A O 1
ATOM 914 N N . HIS A 1 113 ? -53.840 -4.981 54.623 1.00 48.50 113 HIS A N 1
ATOM 915 C CA . HIS A 1 113 ? -54.242 -6.229 55.263 1.00 48.50 113 HIS A CA 1
ATOM 916 C C . HIS A 1 113 ? -53.786 -6.265 56.724 1.00 48.50 113 HIS A C 1
ATOM 918 O O . HIS A 1 113 ? -52.616 -6.466 57.040 1.00 48.50 113 HIS A O 1
ATOM 924 N N . GLY A 1 114 ? -54.761 -6.002 57.602 1.00 45.84 114 GLY A N 1
ATOM 925 C CA . GLY A 1 114 ? -54.694 -6.315 59.029 1.00 45.84 114 GLY A CA 1
ATOM 926 C C . GLY A 1 114 ? -54.906 -7.790 59.334 1.00 45.84 114 GLY A C 1
ATOM 927 O O . GLY A 1 114 ? -55.198 -8.571 58.399 1.00 45.84 114 GLY A O 1
#

Sequence (114 aa):
MEKQQKRDHGHYKKDVSHLRMVDVYRVVELFDVPAGPIDHAVKKLLCAGMRGHKDLAHDIQDVIDSLVRWQEMREEDSRGVDLDLQNLWTEGEARMEQIGRNSNDGLHYTDPHG

Foldseek 3Di:
DDDDDPPPPVLVDDDPVVDPDDDLVNVCVRNVQDPFLRSVLSNLVVCQPVPPPDHSVVSNVSSVVSVVVVVVVVVVVVVVVVVVVVVVVVVVVVVVVVVVVVPPPDDDPPDPDD